Protein AF-A0A7K2KNM5-F1 (afdb_monomer_lite)

Radius of gyration: 13.67 Å; chains: 1; bounding box: 36×26×35 Å

pLDDT: mean 75.12, std 14.11, range [39.62, 93.25]

Secondary structure (DSSP, 8-state):
-PPPEEEEESTTTTS-TTS-TT-PPTT-EEEEE--TT---SSPEEEEE-THHHHHHHHHHHHSEEEEE-TTGGGGGGTS--

Structure (mmCIF, N/CA/C/O backbone):
data_AF-A0A7K2KNM5-F1
#
_entry.id   AF-A0A7K2KNM5-F1
#
loop_
_atom_site.group_PDB
_atom_site.id
_atom_site.type_symbol
_atom_site.label_atom_id
_atom_site.label_alt_id
_atom_site.label_comp_id
_atom_site.label_asym_id
_atom_site.label_entity_id
_atom_site.label_seq_id
_atom_site.pdbx_PDB_ins_code
_atom_site.Cartn_x
_atom_site.Cartn_y
_atom_site.Cartn_z
_atom_site.occupancy
_atom_site.B_iso_or_equiv
_atom_site.auth_seq_id
_atom_site.auth_comp_id
_atom_site.auth_asym_id
_atom_site.auth_atom_id
_atom_site.pdbx_PDB_model_num
ATOM 1 N N . MET A 1 1 ? -17.141 7.857 19.095 1.00 64.00 1 MET A N 1
ATOM 2 C CA . MET A 1 1 ? -16.502 6.544 19.323 1.00 64.00 1 MET A CA 1
ATOM 3 C C . MET A 1 1 ? -15.201 6.530 18.544 1.00 64.00 1 MET A C 1
ATOM 5 O O . MET A 1 1 ? -15.195 7.032 17.428 1.00 64.00 1 MET A O 1
ATOM 9 N N . THR A 1 2 ? -14.110 6.058 19.138 1.00 83.94 2 THR A N 1
ATOM 10 C CA . THR A 1 2 ? -12.825 5.880 18.448 1.00 83.94 2 THR A CA 1
ATOM 11 C C . THR A 1 2 ? -12.930 4.706 17.476 1.00 83.94 2 THR A C 1
ATOM 13 O O . THR A 1 2 ? -13.485 3.666 17.832 1.00 83.94 2 THR A O 1
ATOM 16 N N . LYS A 1 3 ? -12.453 4.885 16.238 1.00 90.19 3 LYS A N 1
ATOM 17 C CA . LYS A 1 3 ? -12.398 3.794 15.258 1.00 90.19 3 LYS A CA 1
ATOM 18 C C . LYS A 1 3 ? -11.271 2.823 15.643 1.00 90.19 3 LYS A C 1
ATOM 20 O O . LYS A 1 3 ? -10.235 3.278 16.128 1.00 90.19 3 LYS A O 1
ATOM 25 N N . PRO A 1 4 ? -11.448 1.507 15.460 1.00 93.25 4 PRO A N 1
ATOM 26 C CA . PRO A 1 4 ? -10.359 0.550 15.616 1.00 93.25 4 PRO A CA 1
ATOM 27 C C . PRO A 1 4 ? -9.282 0.752 14.539 1.00 93.25 4 PRO A C 1
ATOM 29 O O . PRO A 1 4 ? -9.588 1.148 13.412 1.00 93.25 4 PRO A O 1
ATOM 32 N N . LEU A 1 5 ? -8.029 0.446 14.884 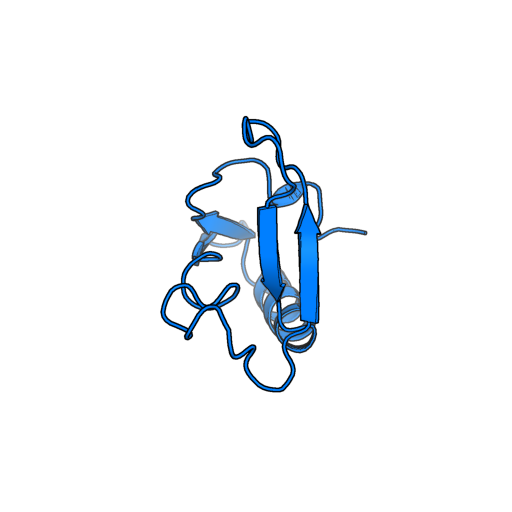1.00 91.94 5 LEU A N 1
ATOM 33 C CA . LEU A 1 5 ? -6.906 0.485 13.946 1.00 91.94 5 LEU A CA 1
ATOM 34 C C . LEU A 1 5 ? -6.903 -0.769 13.068 1.00 91.94 5 LEU A C 1
ATOM 36 O O . LEU A 1 5 ? -7.023 -1.884 13.579 1.00 91.94 5 LEU A O 1
ATOM 40 N N . LEU A 1 6 ? -6.720 -0.582 11.763 1.00 88.06 6 LEU A N 1
ATOM 41 C CA . LEU A 1 6 ? -6.520 -1.658 10.798 1.00 88.06 6 LEU A CA 1
ATOM 42 C C . LEU A 1 6 ? -5.139 -1.511 10.163 1.00 88.06 6 LEU A C 1
ATOM 44 O O . LEU A 1 6 ? -4.886 -0.564 9.421 1.00 88.06 6 LEU A O 1
ATOM 48 N N . LEU A 1 7 ? -4.254 -2.458 10.469 1.00 84.81 7 LEU A N 1
ATOM 49 C CA . LEU A 1 7 ? -2.898 -2.488 9.939 1.00 84.81 7 LEU A CA 1
ATOM 50 C C . LEU A 1 7 ? -2.882 -3.224 8.590 1.00 84.81 7 LEU A C 1
ATOM 52 O O . LEU A 1 7 ? -3.205 -4.410 8.538 1.00 84.81 7 LEU A O 1
ATOM 56 N N . ILE A 1 8 ? -2.520 -2.530 7.511 1.00 82.56 8 ILE A N 1
ATOM 57 C CA . ILE A 1 8 ? -2.551 -3.052 6.138 1.00 82.56 8 ILE A CA 1
ATOM 58 C C . ILE A 1 8 ? -1.134 -3.152 5.586 1.00 82.56 8 ILE A C 1
ATOM 60 O O . ILE A 1 8 ? -0.412 -2.157 5.536 1.00 82.56 8 ILE A O 1
ATOM 64 N N . ASP A 1 9 ? -0.762 -4.343 5.123 1.00 75.88 9 ASP A N 1
ATOM 65 C CA . ASP A 1 9 ? 0.467 -4.553 4.363 1.00 75.88 9 ASP A CA 1
ATOM 66 C C . ASP A 1 9 ? 0.306 -4.027 2.929 1.00 75.88 9 ASP A C 1
ATOM 68 O O . ASP A 1 9 ? -0.593 -4.447 2.201 1.00 75.88 9 ASP A O 1
ATOM 72 N N . VAL A 1 10 ? 1.162 -3.090 2.516 1.00 68.25 10 VAL A N 1
ATOM 73 C CA . VAL A 1 10 ? 1.157 -2.547 1.144 1.00 68.25 10 V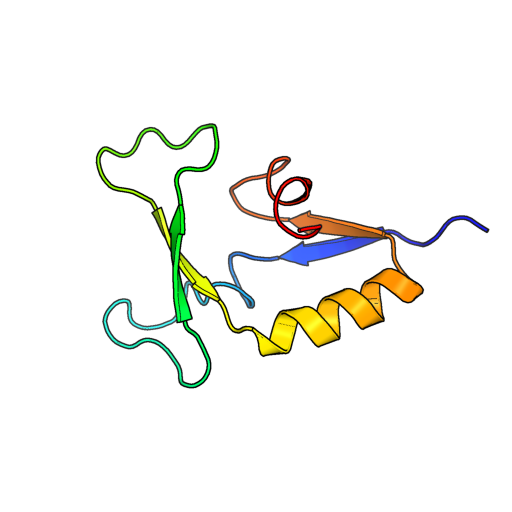AL A CA 1
ATOM 74 C C . VAL A 1 10 ? 2.117 -3.323 0.240 1.00 68.25 10 VAL A C 1
ATOM 76 O O . VAL A 1 10 ? 1.852 -3.457 -0.951 1.00 68.25 10 VAL A O 1
ATOM 79 N N . ASP A 1 11 ? 3.211 -3.866 0.778 1.00 66.06 11 ASP A N 1
ATOM 80 C CA . ASP A 1 11 ? 4.268 -4.512 -0.011 1.00 66.06 11 ASP A CA 1
ATOM 81 C C . ASP A 1 11 ? 3.960 -5.982 -0.340 1.00 66.06 11 ASP A C 1
ATOM 83 O O . ASP A 1 11 ? 4.626 -6.577 -1.181 1.00 66.06 11 ASP A O 1
ATOM 87 N N . GLY A 1 12 ? 2.955 -6.585 0.293 1.00 65.19 12 GLY A N 1
ATOM 88 C CA . GLY A 1 12 ? 2.461 -7.920 -0.050 1.00 65.19 12 GLY A CA 1
ATOM 89 C C . GLY A 1 12 ? 1.325 -7.894 -1.087 1.00 65.19 12 GLY A C 1
ATOM 90 O O . GLY A 1 12 ? 1.538 -8.275 -2.240 1.00 65.19 12 GLY A O 1
ATOM 91 N N . PRO A 1 13 ? 0.100 -7.491 -0.698 1.00 62.62 13 PRO A N 1
ATOM 92 C CA . PRO A 1 13 ? -1.095 -7.565 -1.548 1.00 62.62 13 PRO A CA 1
ATOM 93 C C . PRO A 1 13 ? -1.268 -6.379 -2.514 1.00 62.62 13 PRO A C 1
ATOM 95 O O . PRO A 1 13 ? -1.775 -6.558 -3.627 1.00 62.62 13 PRO A O 1
ATOM 98 N N . LEU A 1 14 ? -0.854 -5.167 -2.122 1.00 63.91 14 LEU A N 1
ATOM 99 C CA . LEU A 1 14 ? -1.086 -3.960 -2.928 1.00 63.91 14 LEU A CA 1
ATOM 100 C C . LEU A 1 14 ? 0.015 -3.719 -3.964 1.00 63.91 14 LEU A C 1
ATOM 102 O O . LEU A 1 14 ? -0.295 -3.305 -5.078 1.00 63.91 14 LEU A O 1
ATOM 106 N N . ASN A 1 15 ? 1.265 -4.032 -3.629 1.00 68.44 15 ASN A N 1
ATOM 107 C CA . ASN A 1 15 ? 2.409 -4.074 -4.530 1.00 68.44 15 ASN A CA 1
ATOM 108 C C . ASN A 1 15 ? 2.948 -5.509 -4.562 1.00 68.44 15 ASN A C 1
ATOM 110 O O . ASN A 1 15 ? 3.747 -5.855 -3.704 1.00 68.44 15 ASN A O 1
ATOM 114 N N . PRO A 1 16 ? 2.525 -6.361 -5.510 1.00 64.81 16 PRO A N 1
ATOM 115 C CA . PRO A 1 16 ? 2.733 -7.803 -5.432 1.00 64.81 16 PRO A CA 1
ATOM 116 C C . PRO A 1 16 ? 4.220 -8.179 -5.496 1.00 64.81 16 PRO A C 1
ATOM 118 O O . PRO A 1 16 ? 4.780 -8.394 -6.571 1.00 64.81 16 PRO A O 1
ATOM 121 N N . TYR A 1 17 ? 4.859 -8.298 -4.330 1.00 60.91 17 TYR A N 1
ATOM 122 C CA . TYR A 1 17 ? 6.284 -8.608 -4.186 1.00 60.91 17 TYR A CA 1
ATOM 123 C C . TYR A 1 17 ? 6.660 -9.984 -4.756 1.00 60.91 17 TYR A C 1
ATOM 125 O O . TYR A 1 17 ? 7.772 -10.175 -5.245 1.00 60.91 17 TYR A O 1
ATOM 133 N N . ALA A 1 18 ? 5.714 -10.929 -4.744 1.00 58.53 18 ALA A N 1
ATOM 134 C CA . ALA A 1 18 ? 5.883 -12.278 -5.284 1.00 58.53 18 ALA A CA 1
ATOM 135 C C . ALA A 1 18 ? 5.577 -12.400 -6.792 1.00 58.53 18 ALA A C 1
ATOM 137 O O . ALA A 1 18 ? 5.775 -13.473 -7.368 1.00 58.53 18 ALA A 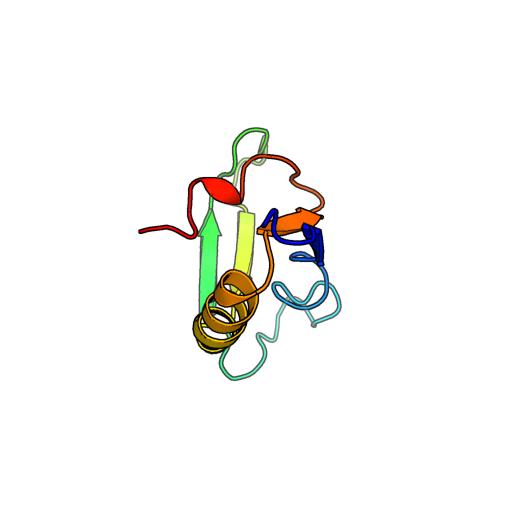O 1
ATOM 138 N N . ALA A 1 19 ? 5.088 -11.344 -7.455 1.00 60.16 19 ALA A N 1
ATOM 139 C CA . ALA A 1 19 ? 4.870 -11.385 -8.898 1.00 60.16 19 ALA A CA 1
ATOM 140 C C . ALA A 1 19 ? 6.214 -11.357 -9.645 1.00 60.16 19 ALA A C 1
ATOM 142 O O . ALA A 1 19 ? 7.149 -10.656 -9.252 1.00 60.16 19 ALA A O 1
ATOM 143 N N . GLN A 1 20 ? 6.312 -12.099 -10.757 1.00 58.78 20 GLN A N 1
ATOM 144 C CA . GLN A 1 20 ? 7.474 -12.013 -11.647 1.00 58.78 20 GLN A CA 1
ATOM 145 C C . GLN A 1 20 ? 7.691 -10.549 -12.038 1.00 58.78 20 GLN A C 1
ATOM 147 O O . GLN A 1 20 ? 6.775 -9.908 -12.555 1.00 58.78 20 GLN A O 1
ATOM 152 N N . ARG A 1 21 ? 8.893 -10.011 -11.790 1.00 59.41 21 ARG A N 1
ATOM 153 C CA . ARG A 1 21 ? 9.209 -8.574 -11.931 1.00 59.41 21 ARG A CA 1
ATOM 154 C C . ARG A 1 21 ? 8.961 -8.054 -13.349 1.00 59.41 21 ARG A C 1
ATOM 156 O O . ARG A 1 21 ? 8.809 -6.845 -13.536 1.00 59.41 21 ARG A O 1
ATOM 163 N N . GLU A 1 22 ? 8.929 -8.956 -14.322 1.00 63.06 22 GLU A N 1
ATOM 164 C CA . GLU A 1 22 ? 8.753 -8.712 -15.749 1.00 63.06 22 GLU A CA 1
ATOM 165 C C . GLU A 1 22 ? 7.282 -8.761 -16.190 1.00 63.06 22 GLU A C 1
ATOM 167 O O . GLU A 1 22 ? 6.951 -8.218 -17.245 1.00 63.06 22 GLU A O 1
ATOM 172 N N . ARG A 1 23 ? 6.380 -9.358 -15.396 1.00 73.00 23 ARG A N 1
ATOM 173 C CA . ARG A 1 23 ? 4.967 -9.528 -15.757 1.00 73.00 23 ARG A CA 1
ATOM 174 C C . ARG A 1 23 ? 4.047 -8.880 -14.729 1.00 73.00 23 ARG A C 1
ATOM 176 O O . ARG A 1 23 ? 3.618 -9.501 -13.761 1.00 73.00 23 ARG A O 1
ATOM 183 N N . ARG A 1 24 ? 3.708 -7.619 -14.999 1.00 81.12 24 ARG A N 1
ATOM 184 C CA . ARG A 1 24 ? 2.679 -6.873 -14.266 1.00 81.12 24 ARG A CA 1
ATOM 185 C C . ARG A 1 24 ? 1.340 -7.624 -14.353 1.00 81.12 24 ARG A C 1
ATOM 187 O O . ARG A 1 24 ? 0.923 -7.913 -15.480 1.00 81.12 24 ARG A O 1
ATOM 194 N N . PRO A 1 25 ? 0.661 -7.912 -13.227 1.00 81.44 25 PRO A N 1
ATOM 195 C CA . PRO A 1 25 ? -0.677 -8.493 -13.260 1.00 81.44 25 PRO A CA 1
ATOM 196 C C . PRO A 1 25 ? -1.684 -7.573 -13.966 1.00 81.44 25 PRO A C 1
ATOM 198 O O . PRO A 1 25 ? -1.479 -6.362 -14.078 1.00 81.44 25 PRO A O 1
ATOM 201 N N . GLU A 1 26 ? -2.773 -8.150 -14.466 1.00 83.56 26 GLU A N 1
ATOM 202 C CA . GLU A 1 26 ? -3.857 -7.388 -15.090 1.00 83.56 26 GLU A CA 1
ATOM 203 C C . GLU A 1 26 ? -4.518 -6.435 -14.080 1.00 83.56 26 GLU A C 1
ATOM 205 O O . GLU A 1 26 ? -4.594 -6.741 -12.895 1.00 83.56 26 GLU A O 1
ATOM 210 N N . GLY A 1 27 ? -4.938 -5.250 -14.531 1.00 83.88 27 GLY A N 1
ATOM 211 C CA . GLY A 1 27 ? -5.542 -4.217 -13.673 1.00 83.88 27 GLY A CA 1
ATOM 212 C C . GLY A 1 27 ? -4.548 -3.364 -12.873 1.00 83.88 27 GLY A C 1
ATOM 213 O O . GLY A 1 27 ? -4.873 -2.243 -12.495 1.00 83.88 27 GLY A O 1
ATOM 214 N N . TYR A 1 28 ? -3.307 -3.815 -12.682 1.00 86.88 28 TYR A N 1
ATOM 215 C CA . TYR A 1 28 ? -2.278 -3.019 -12.005 1.00 86.88 28 TYR A CA 1
ATOM 216 C C . TYR A 1 28 ? -1.663 -1.999 -12.954 1.00 86.88 28 TYR A C 1
ATOM 218 O O . TYR A 1 28 ? -1.491 -2.290 -14.129 1.00 86.88 28 TYR A O 1
ATOM 226 N N . THR A 1 29 ? -1.230 -0.840 -12.470 1.00 84.44 29 THR A N 1
ATOM 227 C CA . THR A 1 29 ? -0.482 0.208 -13.184 1.00 84.44 29 THR A CA 1
ATOM 228 C C 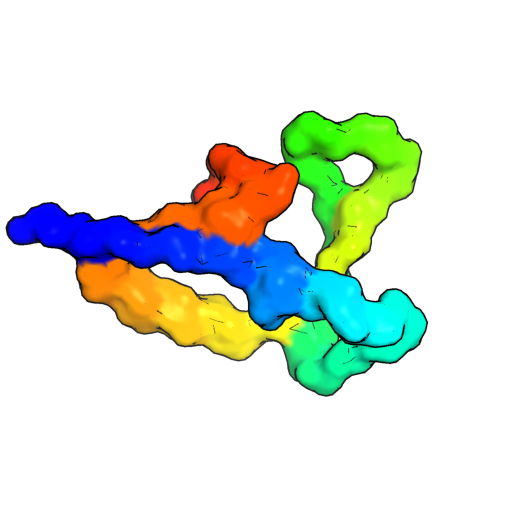. THR A 1 29 ? 0.913 0.388 -12.592 1.00 84.44 29 THR A C 1
ATOM 230 O O . THR A 1 29 ? 1.162 0.067 -11.435 1.00 84.44 29 THR A O 1
ATOM 233 N N . THR A 1 30 ? 1.873 0.855 -13.401 1.00 87.00 30 THR A N 1
ATOM 234 C CA . THR A 1 30 ? 3.241 1.108 -12.917 1.00 87.00 30 THR A CA 1
ATOM 235 C C . THR A 1 30 ? 3.368 2.522 -12.386 1.00 87.00 30 THR A C 1
ATOM 237 O O . THR A 1 30 ? 3.171 3.475 -13.135 1.00 87.00 30 THR A O 1
ATOM 240 N N . HIS A 1 31 ? 3.814 2.640 -11.140 1.00 82.69 31 HIS A N 1
ATOM 241 C CA . HIS A 1 31 ? 4.153 3.912 -10.519 1.00 82.69 31 HIS A CA 1
ATOM 242 C C . HIS A 1 31 ? 5.650 3.957 -10.236 1.00 82.69 31 HIS A C 1
ATOM 244 O O . HIS A 1 31 ? 6.292 2.942 -9.948 1.00 82.69 31 HIS A O 1
ATOM 250 N N . ARG A 1 32 ? 6.222 5.151 -10.369 1.00 85.44 32 ARG A N 1
ATOM 251 C CA . ARG A 1 32 ? 7.612 5.429 -10.020 1.00 85.44 32 ARG A CA 1
ATOM 252 C C . ARG A 1 32 ? 7.610 6.510 -8.960 1.00 85.44 32 ARG A C 1
ATOM 254 O O . ARG A 1 32 ? 7.111 7.596 -9.225 1.00 85.44 32 ARG A O 1
ATOM 261 N N . MET A 1 33 ? 8.168 6.210 -7.797 1.00 80.06 33 MET A N 1
ATOM 262 C CA . MET A 1 33 ? 8.197 7.131 -6.667 1.00 80.06 33 MET A CA 1
ATOM 263 C C . MET A 1 33 ? 9.591 7.208 -6.045 1.00 80.06 33 MET A C 1
ATOM 265 O O . MET A 1 33 ? 10.443 6.344 -6.265 1.00 80.06 33 MET A O 1
ATOM 269 N N . ARG A 1 34 ? 9.836 8.276 -5.294 1.00 81.56 34 ARG A N 1
ATOM 270 C CA . ARG A 1 34 ? 11.007 8.444 -4.432 1.00 81.56 34 ARG A CA 1
ATOM 271 C C . ARG A 1 3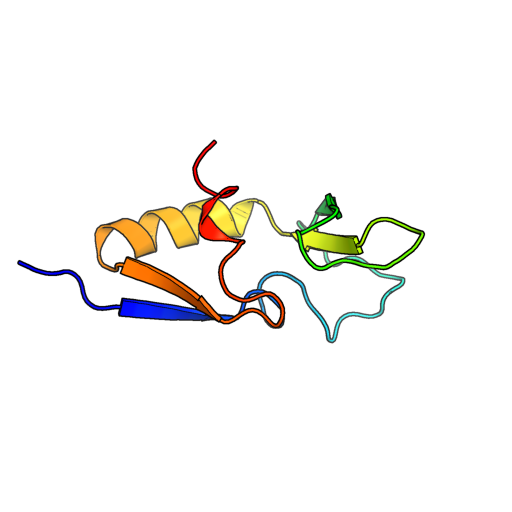4 ? 10.470 8.750 -3.035 1.00 81.56 34 ARG A C 1
ATOM 273 O O . ARG A 1 34 ? 10.275 9.926 -2.752 1.00 81.56 34 ARG A O 1
ATOM 280 N N . PRO A 1 35 ? 10.141 7.723 -2.238 1.00 78.31 35 PRO A N 1
ATOM 281 C CA . PRO A 1 35 ? 9.782 7.939 -0.843 1.00 78.31 35 PRO A CA 1
ATOM 282 C C . PRO A 1 35 ? 10.965 8.577 -0.113 1.00 78.31 35 PRO A C 1
ATOM 284 O O . PRO A 1 35 ? 12.118 8.410 -0.542 1.00 78.31 35 PRO A O 1
ATOM 287 N N . ASP A 1 36 ? 10.698 9.282 0.977 1.00 72.69 36 ASP A N 1
ATOM 288 C CA . ASP A 1 36 ? 11.769 9.707 1.860 1.00 72.69 36 ASP A CA 1
ATOM 289 C C . ASP A 1 36 ? 12.469 8.447 2.424 1.00 72.69 36 ASP A C 1
ATOM 291 O O . ASP A 1 36 ? 11.955 7.326 2.447 1.00 72.69 36 ASP A O 1
ATOM 295 N N . GLY A 1 37 ? 13.773 8.563 2.671 1.00 71.50 37 GLY A N 1
ATOM 296 C CA . GLY A 1 37 ? 14.616 7.397 2.966 1.00 71.50 37 GLY A CA 1
ATOM 297 C C . GLY A 1 37 ? 14.947 6.487 1.767 1.00 71.50 37 GLY A C 1
ATOM 298 O O . GLY A 1 37 ? 15.689 5.516 1.935 1.00 71.50 37 GLY A O 1
ATOM 299 N N . TRP A 1 38 ? 14.496 6.784 0.538 1.00 77.25 38 TRP A N 1
ATOM 300 C CA . TRP A 1 38 ? 14.992 6.088 -0.657 1.00 77.25 38 TRP A CA 1
ATOM 301 C C . TRP A 1 38 ? 16.320 6.663 -1.157 1.00 77.25 38 TRP A C 1
ATOM 303 O O . TRP A 1 38 ? 16.380 7.702 -1.815 1.00 77.25 38 TRP A O 1
ATOM 313 N N . PHE A 1 39 ? 17.395 5.908 -0.944 1.00 81.94 39 PHE A N 1
ATOM 314 C CA . PHE A 1 39 ? 18.749 6.281 -1.375 1.00 81.94 39 PHE A CA 1
ATOM 315 C C . PHE A 1 39 ? 19.149 5.701 -2.745 1.00 81.94 39 PHE A C 1
ATOM 317 O O . PHE A 1 39 ? 20.297 5.820 -3.174 1.00 81.94 39 PHE A O 1
ATOM 324 N N . GLY A 1 40 ? 18.216 5.057 -3.455 1.00 82.31 40 GLY A N 1
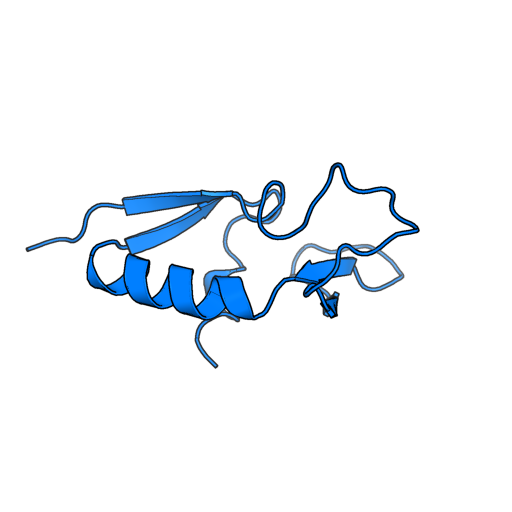ATOM 325 C CA . GLY A 1 40 ? 18.470 4.483 -4.774 1.00 82.31 40 GLY A CA 1
ATOM 326 C C . GLY A 1 40 ? 18.646 5.546 -5.864 1.00 82.31 40 GLY A C 1
ATOM 327 O O . GLY A 1 40 ? 17.929 6.548 -5.930 1.00 82.31 40 GLY A O 1
ATOM 328 N N . THR A 1 41 ? 19.572 5.303 -6.794 1.00 86.06 41 THR A N 1
ATOM 329 C CA . THR A 1 41 ? 19.834 6.220 -7.921 1.00 86.06 41 THR A CA 1
ATOM 330 C C . THR A 1 41 ? 18.639 6.334 -8.872 1.00 86.06 41 THR A C 1
ATOM 332 O O . THR A 1 41 ? 18.350 7.415 -9.389 1.00 86.06 41 THR A O 1
ATOM 335 N N . LYS A 1 42 ? 17.899 5.236 -9.065 1.00 86.25 42 LYS A N 1
ATOM 336 C CA . LYS A 1 42 ? 16.662 5.174 -9.858 1.00 86.25 42 LYS A CA 1
ATOM 337 C C . LYS A 1 42 ? 15.434 5.236 -8.941 1.00 86.25 42 LYS A C 1
ATOM 339 O O . LYS A 1 42 ? 15.513 4.700 -7.841 1.00 86.25 42 LYS A O 1
ATOM 344 N N . PRO A 1 43 ? 14.305 5.828 -9.375 1.00 82.50 43 PRO A N 1
ATOM 345 C CA . PRO A 1 43 ? 13.052 5.783 -8.619 1.00 82.50 43 PRO A CA 1
ATOM 346 C C . PRO A 1 43 ? 12.618 4.349 -8.293 1.00 82.50 43 PRO A C 1
ATOM 348 O O . PRO A 1 43 ? 12.805 3.443 -9.115 1.00 82.50 43 PRO A O 1
ATOM 351 N N . LEU A 1 44 ? 11.995 4.164 -7.130 1.00 81.25 44 LEU A N 1
ATOM 352 C CA . LEU A 1 44 ? 11.335 2.920 -6.763 1.00 81.25 44 LEU A CA 1
ATOM 353 C C . LEU A 1 44 ? 10.180 2.666 -7.734 1.00 81.25 44 LEU A C 1
ATOM 355 O O . LEU A 1 44 ? 9.330 3.532 -7.940 1.00 81.25 44 LEU A O 1
ATOM 359 N N . ARG A 1 45 ? 10.151 1.476 -8.339 1.00 83.00 45 ARG A N 1
ATOM 360 C CA . ARG A 1 45 ? 9.041 1.030 -9.185 1.00 83.00 45 ARG A CA 1
ATOM 361 C C . ARG A 1 45 ? 8.108 0.156 -8.356 1.00 83.00 45 ARG A C 1
ATOM 363 O O . ARG A 1 45 ? 8.562 -0.871 -7.861 1.00 83.00 45 ARG A O 1
ATOM 370 N N . VAL A 1 46 ? 6.832 0.517 -8.305 1.00 80.81 46 VAL A N 1
ATOM 371 C CA . VAL A 1 46 ? 5.771 -0.308 -7.712 1.00 80.81 46 VAL A CA 1
ATOM 372 C C . VAL A 1 46 ? 4.660 -0.561 -8.725 1.00 80.81 46 VAL A C 1
ATOM 374 O O . VAL A 1 46 ? 4.506 0.188 -9.700 1.00 80.81 46 VAL A O 1
ATOM 377 N N . TRP A 1 47 ? 3.878 -1.605 -8.484 1.00 84.44 47 TRP A N 1
ATOM 378 C CA . TRP A 1 47 ? 2.633 -1.860 -9.196 1.00 84.44 47 TRP A CA 1
ATOM 379 C C . TRP A 1 47 ? 1.465 -1.674 -8.246 1.00 84.44 47 TRP A C 1
ATOM 381 O O . TRP A 1 47 ? 1.469 -2.283 -7.192 1.00 84.44 47 TRP A O 1
ATOM 391 N N . LEU A 1 48 ? 0.476 -0.865 -8.619 1.00 83.56 48 LEU A N 1
ATOM 392 C CA . LEU A 1 48 ? -0.722 -0.626 -7.808 1.00 83.56 48 LEU A CA 1
ATOM 393 C C . LEU A 1 48 ? -1.963 -0.860 -8.661 1.00 83.56 48 LEU A C 1
ATOM 395 O O . LEU A 1 48 ? -1.951 -0.524 -9.840 1.00 83.56 48 LEU A O 1
ATOM 399 N N . ASN A 1 49 ? -3.019 -1.427 -8.087 1.00 85.94 49 ASN A N 1
ATOM 400 C CA . ASN A 1 49 ? -4.312 -1.553 -8.754 1.00 85.94 49 ASN A CA 1
ATOM 401 C C . ASN A 1 49 ? -5.242 -0.427 -8.268 1.00 85.94 49 ASN A C 1
ATOM 403 O O . ASN A 1 49 ? -5.533 -0.387 -7.071 1.00 85.94 49 ASN A O 1
ATOM 407 N N . PRO A 1 50 ? -5.724 0.469 -9.153 1.00 83.94 50 PRO A N 1
ATOM 408 C CA . PRO A 1 50 ? -6.653 1.534 -8.776 1.00 83.94 50 PRO A CA 1
ATOM 409 C C . PRO A 1 50 ? -7.930 1.038 -8.087 1.00 83.94 50 PRO A C 1
ATOM 411 O O . PRO A 1 50 ? -8.450 1.739 -7.224 1.00 83.94 50 PRO A O 1
ATOM 414 N N . ALA A 1 51 ? -8.400 -0.175 -8.406 1.00 84.81 51 ALA A N 1
ATOM 415 C CA . ALA A 1 51 ? -9.596 -0.756 -7.793 1.00 84.81 51 ALA A CA 1
ATOM 416 C C . ALA A 1 51 ? -9.454 -0.940 -6.271 1.00 84.81 51 ALA A C 1
ATOM 418 O O . ALA A 1 51 ? -10.420 -0.765 -5.535 1.00 84.81 51 ALA A O 1
ATOM 419 N N . HIS A 1 52 ? -8.236 -1.187 -5.773 1.00 84.62 52 HIS A N 1
ATOM 420 C CA . HIS A 1 52 ? -8.000 -1.277 -4.330 1.00 84.62 52 HIS A CA 1
ATOM 421 C C . HIS A 1 52 ? -8.258 0.058 -3.613 1.00 84.62 52 HIS A C 1
ATOM 423 O O . HIS A 1 52 ? -8.520 0.064 -2.416 1.00 84.62 52 HIS A O 1
ATOM 429 N N . GLY A 1 53 ? -8.202 1.196 -4.317 1.00 83.19 53 GLY A N 1
ATOM 430 C CA . GLY A 1 53 ? -8.505 2.501 -3.731 1.00 83.19 53 GLY A CA 1
ATOM 431 C C . GLY A 1 53 ? -9.941 2.588 -3.212 1.00 83.19 53 GLY A C 1
ATOM 432 O O . GLY A 1 53 ? -10.159 3.082 -2.109 1.00 83.19 53 GLY A O 1
ATOM 433 N N . GLU A 1 54 ? -10.906 2.049 -3.959 1.00 86.00 54 GLU A N 1
ATOM 434 C CA . GLU A 1 54 ? -12.317 2.028 -3.549 1.00 86.00 54 GLU A CA 1
ATOM 435 C C . GLU A 1 54 ? -12.528 1.145 -2.311 1.00 86.00 54 GLU A C 1
ATOM 437 O O . GLU A 1 54 ? -13.205 1.547 -1.365 1.00 86.00 54 GLU A O 1
ATOM 442 N N . GLU A 1 55 ? -11.878 -0.020 -2.269 1.00 86.44 55 GLU A N 1
ATOM 443 C CA . GLU A 1 55 ? -11.929 -0.931 -1.120 1.00 86.44 55 GLU A CA 1
ATOM 444 C C . GLU A 1 55 ? -11.326 -0.296 0.144 1.00 86.44 55 GLU A C 1
ATOM 446 O O . GLU A 1 55 ? -11.893 -0.397 1.234 1.00 86.44 55 GLU A O 1
ATOM 451 N N . LEU A 1 56 ? -10.201 0.414 0.008 1.00 86.12 56 LEU A N 1
ATOM 452 C CA . LEU A 1 56 ? -9.561 1.125 1.116 1.00 86.12 56 LEU A CA 1
ATOM 453 C C . LEU A 1 56 ? -10.417 2.292 1.620 1.00 86.12 56 LEU A C 1
ATOM 455 O O . LEU A 1 56 ? -10.509 2.499 2.831 1.00 86.12 56 LEU A O 1
ATOM 459 N N . LEU A 1 57 ? -11.069 3.035 0.723 1.00 88.19 57 LEU A N 1
ATOM 460 C CA . LEU A 1 57 ? -11.988 4.108 1.109 1.00 88.19 57 LEU A CA 1
ATOM 461 C C . LEU A 1 57 ? -13.174 3.562 1.908 1.00 88.19 57 LEU A C 1
ATOM 463 O O . LEU A 1 57 ? -13.493 4.116 2.959 1.00 88.19 57 LEU A O 1
ATOM 467 N N . ALA A 1 58 ? -13.755 2.441 1.475 1.00 90.75 58 ALA A N 1
ATOM 468 C CA . ALA A 1 58 ? -14.824 1.772 2.211 1.00 90.75 58 ALA A CA 1
ATOM 469 C C . ALA A 1 58 ? -14.359 1.300 3.603 1.00 90.75 58 ALA A C 1
ATOM 471 O O . ALA A 1 58 ? -15.055 1.496 4.599 1.00 90.75 58 ALA A O 1
ATOM 472 N N . LEU A 1 59 ? -13.150 0.739 3.718 1.00 89.69 59 LEU A N 1
ATOM 473 C CA . LEU A 1 59 ? -12.588 0.344 5.016 1.00 89.69 59 LEU A CA 1
ATOM 474 C C . LEU A 1 59 ? -12.342 1.549 5.937 1.00 89.69 59 LEU A C 1
ATOM 476 O O . LEU A 1 59 ? -12.582 1.458 7.143 1.00 89.69 59 LEU A O 1
ATOM 480 N N . ALA A 1 60 ? -11.917 2.691 5.394 1.00 89.81 60 ALA A N 1
ATOM 481 C CA . ALA A 1 60 ? -11.681 3.911 6.165 1.00 89.81 60 ALA A CA 1
ATOM 482 C C . ALA A 1 60 ? -12.966 4.502 6.783 1.00 89.81 60 ALA A C 1
ATOM 484 O O . ALA A 1 60 ? -12.902 5.278 7.745 1.00 89.81 60 ALA A O 1
ATOM 485 N N . GLU A 1 61 ? -14.153 4.125 6.296 1.00 92.50 61 GLU A N 1
ATOM 486 C CA . GLU A 1 61 ? -15.423 4.500 6.928 1.00 92.50 61 GLU A CA 1
ATOM 487 C C . GLU A 1 61 ? -15.563 3.883 8.328 1.00 92.50 61 GLU A C 1
ATOM 489 O O . GLU A 1 61 ? -16.043 4.556 9.245 1.00 92.50 61 GLU A O 1
ATOM 494 N N . ALA A 1 62 ? -15.049 2.666 8.530 1.00 92.31 62 ALA A N 1
ATOM 495 C CA . ALA A 1 62 ? -15.153 1.917 9.783 1.00 92.31 62 ALA A CA 1
ATOM 496 C C . ALA A 1 62 ? -13.853 1.887 10.609 1.00 92.31 62 ALA A C 1
ATOM 498 O O . ALA A 1 62 ? -13.917 1.821 11.838 1.00 92.31 62 ALA A O 1
ATOM 499 N N . TYR A 1 63 ? -12.689 1.985 9.963 1.00 92.56 63 TYR A N 1
ATOM 500 C CA . TYR A 1 63 ? -11.372 1.820 10.583 1.00 92.56 63 TYR A CA 1
ATOM 501 C C . TYR A 1 63 ? -10.489 3.056 10.422 1.00 92.56 63 TYR A C 1
ATOM 503 O O . TYR A 1 63 ? -10.649 3.856 9.502 1.00 92.56 63 TYR A O 1
ATOM 511 N N . GLU A 1 64 ? -9.514 3.190 11.315 1.00 90.25 64 GLU A N 1
ATOM 512 C CA . GLU A 1 64 ? -8.344 4.025 11.072 1.00 90.25 64 GLU A CA 1
ATOM 513 C C . GLU A 1 64 ? -7.264 3.156 10.420 1.00 90.25 64 GLU A C 1
ATOM 515 O O . GLU A 1 64 ? -6.749 2.215 11.028 1.00 90.25 64 GLU A O 1
ATOM 520 N N . LEU A 1 65 ? -6.982 3.428 9.146 1.00 88.06 65 LEU A N 1
ATOM 521 C CA . LEU A 1 65 ? -6.023 2.646 8.373 1.00 88.06 65 LEU A CA 1
ATOM 522 C C . LEU A 1 65 ? -4.599 3.055 8.740 1.00 88.06 65 LEU A C 1
ATOM 524 O O . LEU A 1 65 ? -4.246 4.231 8.675 1.00 88.06 65 LEU A O 1
ATOM 528 N N . VAL A 1 66 ? -3.785 2.064 9.085 1.00 84.19 66 VAL A N 1
ATOM 529 C CA . VAL A 1 66 ? -2.357 2.213 9.352 1.00 84.19 66 VAL A CA 1
ATOM 530 C C . VAL A 1 66 ? -1.610 1.323 8.373 1.00 84.19 66 VAL A C 1
ATOM 532 O O . VAL A 1 66 ? -1.933 0.148 8.217 1.00 84.19 66 VAL A O 1
ATOM 535 N N . TRP A 1 67 ? -0.601 1.861 7.704 1.00 79.62 67 TRP A N 1
ATOM 536 C CA . TRP A 1 67 ? 0.124 1.124 6.673 1.00 79.62 67 TRP A CA 1
ATOM 537 C C . TRP A 1 67 ? 1.344 0.431 7.281 1.00 79.62 67 TRP A C 1
ATOM 539 O O . TRP A 1 67 ? 2.299 1.081 7.699 1.00 79.62 67 TRP A O 1
ATOM 549 N N . ALA A 1 68 ? 1.324 -0.899 7.319 1.00 66.94 68 ALA A N 1
ATOM 550 C CA . ALA A 1 68 ? 2.491 -1.715 7.626 1.00 66.94 68 ALA A CA 1
ATOM 551 C C . ALA A 1 68 ? 3.263 -1.987 6.341 1.00 66.94 68 ALA A C 1
ATOM 553 O O . ALA A 1 68 ? 3.162 -3.051 5.744 1.00 66.94 68 ALA A O 1
ATOM 554 N N . THR A 1 69 ? 4.028 -1.006 5.895 1.00 63.16 69 THR A N 1
ATOM 555 C CA . THR A 1 69 ? 4.933 -1.187 4.762 1.00 63.16 69 THR A CA 1
ATOM 556 C C . THR A 1 69 ? 6.349 -1.394 5.283 1.00 63.16 69 THR A C 1
ATOM 558 O O . THR A 1 69 ? 6.701 -0.976 6.392 1.00 63.16 69 THR A O 1
ATOM 561 N N . THR A 1 70 ? 7.225 -1.933 4.443 1.00 54.28 70 THR A N 1
ATOM 562 C CA . THR A 1 70 ? 8.684 -1.867 4.642 1.00 54.28 70 THR A CA 1
ATOM 563 C C . THR A 1 70 ? 9.206 -0.411 4.598 1.00 54.28 70 THR A C 1
ATOM 565 O O . THR A 1 70 ? 10.402 -0.174 4.747 1.00 54.28 70 THR A O 1
ATOM 568 N N . TRP A 1 71 ? 8.298 0.564 4.447 1.00 51.38 71 TRP A N 1
ATOM 569 C CA . TRP A 1 71 ? 8.479 2.007 4.303 1.00 51.38 71 TRP A CA 1
ATOM 570 C C . TRP A 1 71 ? 7.691 2.831 5.340 1.00 51.38 71 TRP A C 1
ATOM 572 O O . TRP A 1 71 ? 7.400 3.986 5.083 1.00 51.38 71 TRP A O 1
ATOM 582 N N . LYS A 1 72 ? 7.295 2.255 6.483 1.00 55.25 72 LYS A N 1
ATOM 583 C CA . LYS A 1 72 ? 6.720 2.954 7.660 1.00 55.25 72 LYS A CA 1
ATOM 584 C C . LYS A 1 72 ? 5.913 4.247 7.350 1.00 55.25 72 LYS A C 1
ATOM 586 O O . LYS A 1 72 ? 4.960 4.201 6.577 1.00 55.25 72 LYS A O 1
ATOM 591 N N . ASP A 1 73 ? 6.236 5.372 7.992 1.00 46.75 73 ASP A N 1
ATOM 592 C CA . ASP A 1 73 ? 5.334 6.509 8.259 1.00 46.75 73 ASP A CA 1
ATOM 593 C C . ASP A 1 73 ? 4.875 7.355 7.043 1.00 46.75 73 ASP A C 1
ATOM 595 O O . ASP A 1 73 ? 4.036 8.244 7.195 1.00 46.75 73 ASP A O 1
ATOM 599 N N . GLU A 1 74 ? 5.350 7.100 5.821 1.00 53.25 74 GLU A N 1
ATOM 600 C CA . GLU A 1 74 ? 5.194 8.045 4.696 1.00 53.25 74 GLU A CA 1
ATOM 601 C C . GLU A 1 74 ? 3.993 7.790 3.766 1.00 53.25 74 GLU A C 1
ATOM 603 O O . GLU A 1 74 ? 3.613 8.664 2.980 1.00 53.25 74 GLU A O 1
ATOM 608 N N . ALA A 1 75 ? 3.327 6.635 3.866 1.00 51.06 75 ALA A N 1
ATOM 609 C CA . ALA A 1 75 ? 2.166 6.304 3.024 1.00 51.06 75 ALA A CA 1
ATOM 610 C C . ALA A 1 75 ? 0.946 7.226 3.263 1.00 51.06 75 ALA A C 1
ATOM 612 O O . ALA A 1 75 ? 0.107 7.407 2.378 1.00 51.06 75 ALA A O 1
ATOM 613 N N . ASN A 1 76 ? 0.870 7.876 4.429 1.00 48.03 76 ASN A N 1
ATOM 614 C CA . ASN A 1 76 ? -0.235 8.766 4.797 1.00 48.03 76 ASN A CA 1
ATOM 615 C C . ASN A 1 76 ? -0.275 10.083 4.005 1.00 48.03 76 ASN A C 1
ATOM 617 O O . ASN A 1 76 ? -1.331 10.711 3.930 1.00 48.03 76 ASN A O 1
ATOM 621 N N . HIS A 1 77 ? 0.836 10.497 3.389 1.00 53.22 77 HIS A N 1
ATOM 622 C CA . HIS A 1 77 ? 0.905 11.761 2.653 1.00 53.22 77 HIS A CA 1
ATOM 623 C C . HIS A 1 77 ? 0.316 11.694 1.236 1.00 53.22 77 HIS A C 1
ATOM 625 O O . HIS A 1 77 ? 0.006 12.739 0.670 1.00 53.22 77 HIS A O 1
ATOM 631 N N . TRP A 1 78 ? 0.107 10.495 0.678 1.00 52.78 78 TRP A N 1
ATOM 632 C CA . TRP A 1 78 ? -0.201 10.328 -0.750 1.00 52.78 78 TRP A CA 1
ATOM 633 C C . TRP A 1 78 ? -1.551 9.666 -1.067 1.00 52.78 78 TRP A C 1
ATOM 635 O O . TRP A 1 78 ? -1.939 9.632 -2.228 1.00 52.78 78 TRP A O 1
ATOM 645 N N . ILE A 1 79 ? -2.301 9.178 -0.071 1.00 49.72 79 ILE A N 1
ATOM 646 C CA . ILE A 1 79 ? -3.626 8.545 -0.283 1.00 49.72 79 ILE A CA 1
ATOM 647 C C . ILE A 1 79 ? -4.789 9.560 -0.146 1.00 49.72 79 ILE A C 1
ATOM 649 O O . ILE A 1 79 ? -5.949 9.224 -0.358 1.00 49.72 79 ILE A O 1
ATOM 653 N N . ARG A 1 80 ? -4.505 10.833 0.173 1.00 42.53 80 ARG A N 1
ATOM 654 C CA . ARG A 1 80 ? -5.522 11.892 0.363 1.00 42.53 80 ARG A CA 1
ATOM 655 C C . ARG A 1 80 ? -5.533 13.004 -0.705 1.00 42.53 80 ARG A C 1
ATOM 657 O O . ARG A 1 80 ? -6.055 14.080 -0.422 1.00 42.53 80 ARG A O 1
ATOM 664 N N . SER A 1 81 ? -5.002 12.772 -1.909 1.00 39.62 81 SER A N 1
ATOM 665 C CA . SER A 1 81 ? -5.137 13.699 -3.054 1.00 39.62 81 SER A CA 1
ATOM 666 C C . SER A 1 81 ? -5.740 13.026 -4.273 1.00 39.62 81 SER A C 1
ATOM 668 O O . SER A 1 81 ? -5.199 11.955 -4.630 1.00 39.62 81 SER A O 1
#

Sequence (81 aa):
MTKPLLLIDVDGPLNPYAAQRERRPEGYTTHRMRPDGWFGTKPLRVWLNPAHGEELLALAEAYELVWATTWKDEANHWIRS

Foldseek 3Di:
DAFAEDEDECVPPFFPVPDDPPDQDPQWDWDFADFPVRPDPGTDITIGHVVVLVVVVVVVVRHDYAYPYVRHDGPVVPSPD